Protein AF-A0A4R0GU39-F1 (afdb_monomer)

Radius of gyration: 26.06 Å; Cα contacts (8 Å, |Δi|>4): 279; chains: 1; bounding box: 38×84×74 Å

Secondary structure (DSSP, 8-state):
----------------------------PPPBPPEETTEEPPTTTEEEEEPPGGGT-TT-EEEEEESSTT-SSS-EEEEEE-SS--S-GGGBSS--BTTPPPPTTEEEEEEEETTEEEEEETTTTTTEEEEEETTT--EEEEEEESSPP---

Sequence (152 aa):
MTGRMMAVVAATVAIVVATGGCAREPSEPPVERWSRDGRQVDMNEIESYAGLAHCGWQSVRFLDLSWPPGSGTPGQRQYVRDPEGALDRPALQQSFEAEATLPPDAAATGYERDGMALWLADSDAERTAYLVDVASGKVESWPRADPPFGCD

Solvent-accessible surface area (backbone atoms only — not comparable to full-atom values): 9154 Å² total; per-residue (Å²): 143,83,89,84,82,88,85,89,80,89,79,90,76,83,81,78,79,77,79,80,65,78,75,73,70,85,67,78,62,71,73,47,74,36,24,41,87,90,36,79,58,56,65,67,27,36,34,32,34,52,37,52,68,94,78,63,24,60,78,26,36,42,33,42,33,15,41,62,81,83,56,52,62,70,58,78,44,35,28,33,43,45,88,82,61,75,66,76,62,89,33,36,70,47,72,58,33,84,76,38,81,80,59,93,66,46,40,78,72,51,38,35,41,98,61,31,34,39,28,40,25,82,94,44,54,92,32,37,39,34,42,31,34,70,89,76,68,50,25,29,34,19,14,21,37,60,69,65,88,78,90,132

Foldseek 3Di:
DDDDDDDDDDDDDDPPPPPPPPPPDPDFFDKFWKAFPPHTDDVLAKIKGFDDVVLVGRQKMWIWHAPPRPPSDDDIWIWMDDPPPSDDCVQFLDDKDQADDDDPQWDFPRMDGPQWTWIAHPVANVFWIWIARNVPRGIIITTIGVVDDDDD

Mean predicted aligned error: 10.26 Å

Structure (mmCIF, N/CA/C/O backbone):
data_AF-A0A4R0GU39-F1
#
_entry.id   AF-A0A4R0GU39-F1
#
loop_
_atom_site.group_PDB
_atom_site.id
_atom_site.type_symbol
_atom_site.label_atom_id
_atom_site.label_alt_id
_atom_site.label_comp_id
_atom_site.label_asym_id
_atom_site.label_entity_id
_atom_site.label_seq_id
_atom_site.pdbx_PDB_ins_code
_atom_site.Cartn_x
_atom_site.Cartn_y
_atom_site.Cartn_z
_atom_site.occupancy
_atom_site.B_iso_or_equiv
_atom_site.auth_seq_id
_atom_site.auth_comp_id
_atom_site.auth_asym_id
_atom_site.auth_atom_id
_atom_site.pdbx_PDB_model_num
ATOM 1 N N . MET A 1 1 ? 14.140 -70.099 -53.739 1.00 44.72 1 MET A N 1
ATOM 2 C CA . MET A 1 1 ? 15.347 -69.319 -53.399 1.00 44.72 1 MET A CA 1
ATOM 3 C C . MET A 1 1 ? 15.909 -68.735 -54.683 1.00 44.72 1 MET A C 1
ATOM 5 O O . MET A 1 1 ? 16.611 -69.442 -55.389 1.00 44.72 1 MET A O 1
ATOM 9 N N . THR A 1 2 ? 15.568 -67.486 -55.007 1.00 34.81 2 THR A N 1
ATOM 10 C CA . THR A 1 2 ? 16.206 -66.738 -56.104 1.00 34.81 2 THR A CA 1
ATOM 11 C C . THR A 1 2 ? 15.974 -65.251 -55.858 1.00 34.81 2 THR A C 1
ATOM 13 O O . THR A 1 2 ? 14.833 -64.802 -55.842 1.00 34.81 2 THR A O 1
ATOM 16 N N . GLY A 1 3 ? 17.045 -64.506 -55.588 1.00 41.19 3 GLY A N 1
ATOM 17 C CA . GLY A 1 3 ? 17.016 -63.047 -55.505 1.00 41.19 3 GLY A CA 1
ATOM 18 C C . GLY A 1 3 ? 17.338 -62.391 -56.848 1.00 41.19 3 GLY A C 1
ATOM 19 O O . GLY A 1 3 ? 17.788 -63.074 -57.767 1.00 41.19 3 GLY A O 1
ATOM 20 N N . ARG A 1 4 ? 17.137 -61.067 -56.923 1.00 47.91 4 ARG A N 1
ATOM 21 C CA . ARG A 1 4 ? 17.964 -60.058 -57.627 1.00 47.91 4 ARG A CA 1
ATOM 22 C C . ARG A 1 4 ? 17.381 -58.660 -57.355 1.00 47.91 4 ARG A C 1
ATOM 24 O O . ARG A 1 4 ? 16.189 -58.453 -57.507 1.00 47.91 4 ARG A O 1
ATOM 31 N N . MET A 1 5 ? 18.173 -57.808 -56.701 1.00 37.00 5 MET A N 1
ATOM 32 C CA . MET A 1 5 ? 18.869 -56.618 -57.243 1.00 37.00 5 MET A CA 1
ATOM 33 C C . MET A 1 5 ? 18.124 -55.286 -57.039 1.00 37.00 5 MET A C 1
ATOM 35 O O . MET A 1 5 ? 17.181 -54.970 -57.747 1.00 37.00 5 MET A O 1
ATOM 39 N N . MET A 1 6 ? 18.633 -54.535 -56.052 1.00 38.03 6 MET A N 1
ATOM 40 C CA . MET A 1 6 ? 19.039 -53.116 -56.087 1.00 38.03 6 MET A CA 1
ATOM 41 C C . MET A 1 6 ? 18.345 -52.162 -57.079 1.00 38.03 6 MET A C 1
ATOM 43 O O . MET A 1 6 ? 18.519 -52.313 -58.282 1.00 38.03 6 MET A O 1
ATOM 47 N N . ALA A 1 7 ? 17.805 -51.044 -56.575 1.00 36.03 7 ALA A N 1
ATOM 48 C CA . ALA A 1 7 ? 18.494 -49.744 -56.640 1.00 36.03 7 ALA A CA 1
ATOM 49 C C . ALA A 1 7 ? 17.754 -48.643 -55.852 1.00 36.03 7 ALA A C 1
ATOM 51 O O . ALA A 1 7 ? 16.532 -48.595 -55.774 1.00 36.03 7 ALA A O 1
ATOM 52 N N . VAL A 1 8 ? 18.575 -47.781 -55.261 1.00 43.47 8 VAL A N 1
ATOM 53 C CA . VAL A 1 8 ? 18.304 -46.596 -54.442 1.00 43.47 8 VAL A CA 1
ATOM 54 C C . VAL A 1 8 ? 17.557 -45.507 -55.222 1.00 43.47 8 VAL A C 1
ATOM 56 O O . VAL A 1 8 ? 17.977 -45.173 -56.325 1.00 43.47 8 VAL A O 1
ATOM 59 N N . VAL A 1 9 ? 16.574 -44.851 -54.594 1.00 37.66 9 VAL A N 1
ATOM 60 C CA . VAL A 1 9 ? 16.331 -43.409 -54.793 1.00 37.66 9 VAL A CA 1
ATOM 61 C C . VAL A 1 9 ? 16.087 -42.771 -53.428 1.00 37.66 9 VAL A C 1
ATOM 63 O O . VAL A 1 9 ? 15.087 -43.029 -52.764 1.00 37.66 9 VAL A O 1
ATOM 66 N N . ALA A 1 10 ? 17.051 -41.960 -53.007 1.00 45.75 10 ALA A N 1
ATOM 67 C CA . ALA A 1 10 ? 16.919 -41.029 -51.902 1.00 45.75 10 ALA A CA 1
ATOM 68 C C . ALA A 1 10 ? 16.117 -39.805 -52.365 1.00 45.75 10 ALA A C 1
ATOM 70 O O . ALA A 1 10 ? 16.412 -39.257 -53.424 1.00 45.75 10 ALA A O 1
ATOM 71 N N . ALA A 1 11 ? 15.160 -39.348 -51.559 1.00 39.78 11 ALA A N 1
ATOM 72 C CA . ALA A 1 11 ? 14.706 -37.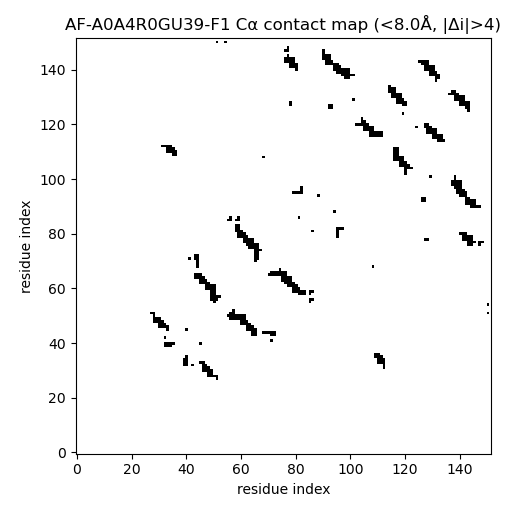959 -51.567 1.00 39.78 11 ALA A CA 1
ATOM 73 C C . ALA A 1 11 ? 14.004 -37.647 -50.241 1.00 39.78 11 ALA A C 1
ATOM 75 O O . ALA A 1 11 ? 12.802 -37.834 -50.069 1.00 39.78 11 ALA A O 1
ATOM 76 N N . THR A 1 12 ? 14.796 -37.191 -49.280 1.00 44.72 12 THR A N 1
ATOM 77 C CA . THR A 1 12 ? 14.345 -36.497 -48.080 1.00 44.72 12 THR A CA 1
ATOM 78 C C . THR A 1 12 ? 13.735 -35.160 -48.497 1.00 44.72 12 THR A C 1
ATOM 80 O O . THR A 1 12 ? 14.435 -34.317 -49.049 1.00 44.72 12 THR A O 1
ATOM 83 N N . VAL A 1 13 ? 12.462 -34.927 -48.186 1.00 45.22 13 VAL A N 1
ATOM 84 C CA . VAL A 1 13 ? 11.938 -33.569 -47.993 1.00 45.22 13 VAL A CA 1
ATOM 85 C C . VAL A 1 13 ? 11.167 -33.587 -46.683 1.00 45.22 13 VAL A C 1
ATOM 87 O O . VAL A 1 13 ? 10.007 -33.985 -46.615 1.00 45.22 13 VAL A O 1
ATOM 90 N N . ALA A 1 14 ? 11.864 -33.209 -45.615 1.00 45.59 14 ALA A N 1
ATOM 91 C CA . ALA A 1 14 ? 11.235 -32.861 -44.356 1.00 45.59 14 ALA A CA 1
ATOM 92 C C . ALA A 1 14 ? 10.476 -31.547 -44.573 1.00 45.59 14 ALA A C 1
ATOM 94 O O . ALA A 1 14 ? 11.083 -30.486 -44.707 1.00 45.59 14 ALA A O 1
ATOM 95 N N . ILE A 1 15 ? 9.148 -31.617 -44.641 1.00 52.66 15 ILE A N 1
ATOM 96 C CA . ILE A 1 15 ? 8.311 -30.421 -44.568 1.00 52.66 15 ILE A CA 1
ATOM 97 C C . ILE A 1 15 ? 8.268 -30.025 -43.094 1.00 52.66 15 ILE A C 1
ATOM 99 O O . ILE A 1 15 ? 7.487 -30.555 -42.306 1.00 52.66 15 ILE A O 1
ATOM 103 N N . VAL A 1 16 ? 9.163 -29.114 -42.714 1.00 52.66 16 VAL A N 1
ATOM 104 C CA . VAL A 1 16 ? 9.053 -28.363 -41.464 1.00 52.66 16 VAL A CA 1
ATOM 105 C C . VAL A 1 16 ? 7.855 -27.438 -41.632 1.00 52.66 16 VAL A C 1
ATOM 107 O O . VAL A 1 16 ? 7.940 -26.403 -42.292 1.00 52.66 16 VAL A O 1
ATOM 110 N N . VAL A 1 17 ? 6.711 -27.829 -41.074 1.00 55.03 17 VAL A N 1
ATOM 111 C CA . VAL A 1 17 ? 5.588 -26.909 -40.894 1.00 55.03 17 VAL A CA 1
ATOM 112 C C . VAL A 1 17 ? 6.010 -25.945 -39.793 1.00 55.03 17 VAL A C 1
ATOM 114 O O . VAL A 1 17 ? 5.894 -26.245 -38.608 1.00 55.03 17 VAL A O 1
ATOM 117 N N . ALA A 1 18 ? 6.565 -24.802 -40.191 1.00 56.31 18 ALA A N 1
ATOM 118 C CA . ALA A 1 18 ? 6.743 -23.675 -39.297 1.00 56.31 18 ALA A CA 1
ATOM 119 C C . ALA A 1 18 ? 5.344 -23.212 -38.879 1.00 56.31 18 ALA A C 1
ATOM 121 O O . ALA A 1 18 ? 4.641 -22.538 -39.633 1.00 56.31 18 ALA A O 1
ATOM 122 N N . THR A 1 19 ? 4.908 -23.614 -37.687 1.00 57.72 19 THR A N 1
ATOM 123 C CA . THR A 1 19 ? 3.781 -22.979 -37.014 1.00 57.72 19 THR A CA 1
ATOM 124 C C . THR A 1 19 ? 4.210 -21.554 -36.696 1.00 57.72 19 THR A C 1
ATOM 126 O O . THR A 1 19 ? 4.799 -21.290 -35.650 1.00 57.72 19 THR A O 1
ATOM 129 N N . GLY A 1 20 ? 3.957 -20.641 -37.631 1.00 52.44 20 GLY A N 1
ATOM 130 C CA . GLY A 1 20 ? 3.969 -19.207 -37.390 1.00 52.44 20 GLY A CA 1
ATOM 131 C C . GLY A 1 20 ? 2.828 -18.860 -36.444 1.00 52.44 20 GLY A C 1
ATOM 132 O O . GLY A 1 20 ? 1.811 -18.317 -36.859 1.00 52.44 20 GLY A O 1
ATOM 133 N N . GLY A 1 21 ? 2.966 -19.229 -35.172 1.00 48.56 21 GLY A N 1
ATOM 134 C CA . GLY A 1 21 ? 2.249 -18.548 -34.115 1.00 48.56 21 GLY A CA 1
ATOM 135 C C . GLY A 1 21 ? 2.877 -17.170 -34.023 1.00 48.56 21 GLY A C 1
ATOM 136 O O . GLY A 1 21 ? 4.046 -17.062 -33.660 1.00 48.56 21 GLY A O 1
ATOM 137 N N . CYS A 1 22 ? 2.138 -16.123 -34.383 1.00 59.12 22 CYS A N 1
ATOM 138 C CA . CYS A 1 22 ? 2.466 -14.794 -33.897 1.00 59.12 22 CYS A CA 1
ATOM 139 C C . CYS A 1 22 ? 2.532 -14.928 -32.375 1.00 59.12 22 CYS A C 1
ATOM 141 O O . CYS A 1 22 ? 1.497 -15.128 -31.734 1.00 59.12 22 CYS A O 1
ATOM 143 N N . ALA A 1 23 ? 3.735 -14.920 -31.802 1.00 57.06 23 ALA A N 1
ATOM 144 C CA . ALA A 1 23 ? 3.874 -14.710 -30.378 1.00 57.06 23 ALA A CA 1
ATOM 145 C C . ALA A 1 23 ? 3.197 -13.363 -30.130 1.00 57.06 23 ALA A C 1
ATOM 147 O O . ALA A 1 23 ? 3.669 -12.337 -30.616 1.00 57.06 23 ALA A O 1
ATOM 148 N N . ARG A 1 24 ? 2.019 -13.383 -29.496 1.00 56.62 24 ARG A N 1
ATOM 149 C CA . ARG A 1 24 ? 1.447 -12.165 -28.933 1.00 56.62 24 ARG A CA 1
ATOM 150 C C . ARG A 1 24 ? 2.557 -11.568 -28.079 1.00 56.62 24 ARG A C 1
ATOM 152 O O . ARG A 1 24 ? 3.125 -12.281 -27.251 1.00 56.62 24 ARG A O 1
ATOM 159 N N . GLU A 1 25 ? 2.881 -10.305 -28.332 1.00 57.53 25 GLU A N 1
ATOM 160 C CA . GLU A 1 25 ? 3.681 -9.502 -27.413 1.00 57.53 25 GLU A CA 1
ATOM 161 C C . GLU A 1 25 ? 3.142 -9.722 -25.992 1.00 57.53 25 GLU A C 1
ATOM 163 O O . GLU A 1 25 ? 1.933 -9.964 -25.852 1.00 57.53 25 GLU A O 1
ATOM 168 N N . PRO A 1 26 ? 3.990 -9.719 -24.946 1.00 55.78 26 PRO A N 1
ATOM 169 C CA . PRO A 1 26 ? 3.482 -9.848 -23.594 1.00 55.78 26 PRO A CA 1
ATOM 170 C C . PRO A 1 26 ? 2.475 -8.718 -23.397 1.00 55.78 26 PRO A C 1
ATOM 172 O O . PRO A 1 26 ? 2.843 -7.547 -23.415 1.00 55.78 26 PRO A O 1
ATOM 175 N N . SER A 1 27 ? 1.195 -9.075 -23.296 1.00 62.66 27 SER A N 1
ATOM 176 C CA . SER A 1 27 ? 0.150 -8.133 -22.929 1.00 62.66 27 SER A CA 1
ATOM 177 C C . SER A 1 27 ? 0.576 -7.483 -21.623 1.00 62.66 27 SER A C 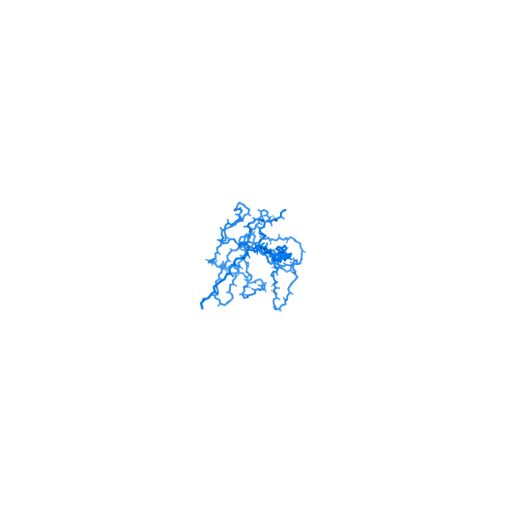1
ATOM 179 O O . SER A 1 27 ? 1.049 -8.201 -20.735 1.00 62.66 27 SER A O 1
ATOM 181 N N . GLU A 1 28 ? 0.409 -6.166 -21.509 1.00 65.75 28 GLU A N 1
ATOM 182 C CA . GLU A 1 28 ? 0.556 -5.469 -20.233 1.00 65.75 28 GLU A CA 1
ATOM 183 C C . GLU A 1 28 ? -0.130 -6.293 -19.131 1.00 65.75 28 GLU A C 1
ATOM 185 O O . GLU A 1 28 ? -1.210 -6.859 -19.368 1.00 65.75 28 GLU A O 1
ATOM 190 N N . PRO A 1 29 ? 0.518 -6.467 -17.967 1.00 66.94 29 PRO A N 1
ATOM 191 C CA . PRO A 1 29 ? -0.066 -7.250 -16.898 1.00 66.94 29 PRO A CA 1
ATOM 192 C C . PRO A 1 29 ? -1.439 -6.666 -16.551 1.00 66.94 29 PRO A C 1
ATOM 194 O O . PRO A 1 29 ? -1.598 -5.445 -16.520 1.00 66.94 29 PRO A O 1
ATOM 197 N N . PRO A 1 30 ? -2.451 -7.515 -16.313 1.00 79.50 30 PRO A N 1
ATOM 198 C CA . PRO A 1 30 ? -3.785 -7.022 -16.030 1.00 79.50 30 PRO A CA 1
ATOM 199 C C . PRO A 1 30 ? -3.760 -6.167 -14.763 1.00 79.50 30 PRO A C 1
ATOM 201 O O . PRO A 1 30 ? -3.209 -6.574 -13.737 1.00 79.50 30 PRO A O 1
ATOM 204 N N . VAL A 1 31 ? -4.405 -5.007 -14.843 1.00 84.75 31 VAL A N 1
ATOM 205 C CA . VAL A 1 31 ? -4.722 -4.184 -13.678 1.00 84.75 31 VAL A CA 1
ATOM 206 C C . VAL A 1 31 ? -5.626 -4.965 -12.729 1.00 84.75 31 VAL A C 1
ATOM 208 O O . VAL A 1 31 ? -6.594 -5.622 -13.136 1.00 84.75 31 VAL A O 1
ATOM 211 N N . GLU A 1 32 ? -5.300 -4.913 -11.450 1.00 91.19 32 GLU A N 1
ATOM 212 C CA . GLU A 1 32 ? -6.057 -5.558 -10.396 1.00 91.19 32 GLU A CA 1
ATOM 213 C C . GLU A 1 32 ? -7.051 -4.554 -9.819 1.00 91.19 32 GLU A C 1
ATOM 215 O O . GLU A 1 32 ? -6.700 -3.434 -9.442 1.00 91.19 32 GLU A O 1
ATOM 220 N N . ARG A 1 33 ? -8.322 -4.954 -9.783 1.00 90.00 33 ARG A N 1
ATOM 221 C CA . ARG A 1 33 ? -9.412 -4.053 -9.420 1.00 90.00 33 ARG A CA 1
ATOM 222 C C . ARG A 1 33 ? -9.712 -4.126 -7.938 1.00 90.00 33 ARG A C 1
ATOM 224 O O . ARG A 1 33 ? -9.837 -5.208 -7.371 1.00 90.00 33 ARG A O 1
ATOM 231 N N . TRP A 1 34 ? -9.904 -2.953 -7.361 1.00 96.75 34 TRP A N 1
ATOM 232 C CA . TRP A 1 34 ? -10.264 -2.782 -5.969 1.00 96.75 34 TRP A CA 1
ATOM 233 C C . TRP A 1 34 ? -11.760 -2.535 -5.825 1.00 96.75 34 TRP A C 1
ATOM 235 O O . TRP A 1 34 ? -12.448 -2.062 -6.739 1.00 96.75 34 TRP A O 1
ATOM 245 N N . SER A 1 35 ? -12.264 -2.855 -4.646 1.00 96.81 35 SER A N 1
ATOM 246 C CA . SER A 1 35 ? -13.589 -2.462 -4.199 1.00 96.81 35 SER A CA 1
ATOM 247 C C . SER A 1 35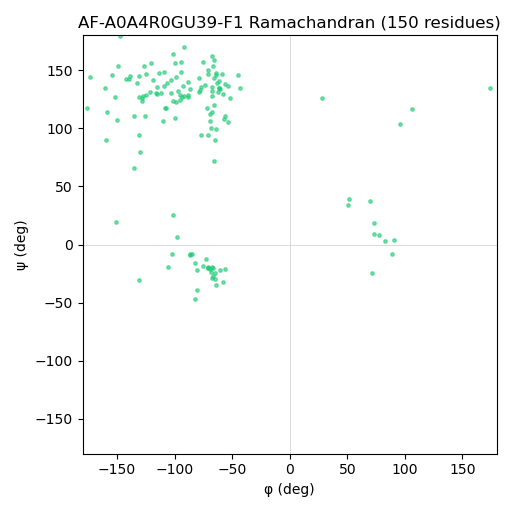 ? -13.483 -1.643 -2.927 1.00 96.81 35 SER A C 1
ATOM 249 O O . SER A 1 35 ? -12.507 -1.767 -2.197 1.00 96.81 35 SER A O 1
ATOM 251 N N . ARG A 1 36 ? -14.485 -0.814 -2.664 1.00 95.69 36 ARG A N 1
ATOM 252 C CA . ARG A 1 36 ? -14.668 -0.111 -1.404 1.00 95.69 36 ARG A CA 1
ATOM 253 C C . ARG A 1 36 ? -16.099 -0.302 -0.946 1.00 95.69 36 ARG A C 1
ATOM 255 O O . ARG A 1 36 ? -17.028 -0.090 -1.729 1.00 95.69 36 ARG A O 1
ATOM 262 N N . ASP A 1 37 ? -16.277 -0.769 0.283 1.00 89.69 37 ASP A N 1
ATOM 263 C CA . ASP A 1 37 ? -17.599 -1.048 0.861 1.00 89.69 37 ASP A CA 1
ATOM 264 C C . ASP A 1 37 ? -18.474 -1.938 -0.053 1.00 89.69 37 ASP A C 1
ATOM 266 O O . ASP A 1 37 ? -19.674 -1.712 -0.241 1.00 89.69 37 ASP A O 1
ATOM 270 N N . GLY A 1 38 ? -17.845 -2.935 -0.690 1.00 90.69 38 GLY A N 1
ATOM 271 C CA . GLY A 1 38 ? -18.495 -3.888 -1.595 1.00 90.69 38 GLY A CA 1
ATOM 272 C C . GLY A 1 38 ? -18.816 -3.362 -3.000 1.00 90.69 38 GLY A C 1
ATOM 273 O O . GLY A 1 38 ? -19.493 -4.054 -3.765 1.00 90.69 38 GLY A O 1
ATOM 274 N N . ARG A 1 39 ? -18.354 -2.163 -3.376 1.00 94.56 39 ARG A N 1
ATOM 275 C CA . ARG A 1 39 ? -18.516 -1.601 -4.729 1.00 94.56 39 ARG A CA 1
ATOM 276 C C . ARG A 1 39 ? -17.172 -1.432 -5.414 1.00 94.56 39 ARG A C 1
ATOM 278 O O . ARG A 1 39 ? -16.240 -0.929 -4.806 1.00 94.56 39 ARG A O 1
ATOM 285 N N . GLN A 1 40 ? -17.075 -1.816 -6.684 1.00 94.94 40 GLN A N 1
ATOM 286 C CA . GLN A 1 40 ? -15.867 -1.559 -7.468 1.00 94.94 40 GLN A CA 1
ATOM 287 C C . GLN A 1 40 ? -15.627 -0.046 -7.582 1.00 94.94 40 GLN A C 1
ATOM 289 O O . GLN A 1 40 ? -16.571 0.700 -7.855 1.00 94.94 40 GLN A O 1
ATOM 294 N N . VAL A 1 41 ? -14.384 0.380 -7.376 1.00 94.00 41 VAL A N 1
ATOM 295 C CA . VAL A 1 41 ? -13.960 1.787 -7.469 1.00 94.00 41 VAL A CA 1
ATOM 296 C C . VAL A 1 41 ? -13.259 2.074 -8.797 1.00 94.00 41 VAL A C 1
ATOM 298 O O . VAL A 1 41 ? -12.908 1.149 -9.536 1.00 94.00 41 VAL A O 1
ATOM 301 N N . ASP A 1 42 ? -13.130 3.357 -9.135 1.00 92.25 42 ASP A N 1
ATOM 302 C CA . ASP A 1 42 ? -12.475 3.803 -10.367 1.00 92.25 42 ASP A CA 1
ATOM 303 C C . ASP A 1 42 ? -10.956 3.581 -10.299 1.00 92.25 42 ASP A C 1
ATOM 305 O O . ASP A 1 42 ? -10.351 3.701 -9.235 1.00 92.25 42 ASP A O 1
ATOM 309 N N . MET A 1 43 ? -10.325 3.285 -11.437 1.00 90.12 43 MET A N 1
ATOM 310 C CA . MET A 1 43 ? -8.877 3.042 -11.488 1.00 90.12 43 MET A CA 1
ATOM 311 C C . MET A 1 43 ? -8.054 4.299 -11.179 1.00 90.12 43 MET A C 1
ATOM 313 O O . MET A 1 43 ? -6.959 4.188 -10.641 1.00 90.12 43 MET A O 1
ATOM 317 N N . ASN A 1 44 ? -8.591 5.497 -11.436 1.00 89.88 44 ASN A N 1
ATOM 318 C CA . ASN A 1 44 ? -7.934 6.748 -11.041 1.00 89.88 44 ASN A CA 1
ATOM 319 C C . ASN A 1 44 ? -7.962 6.968 -9.519 1.00 89.88 44 ASN A C 1
ATOM 321 O O . ASN A 1 44 ? -7.203 7.782 -8.993 1.00 89.88 44 ASN A O 1
ATOM 325 N N . GLU A 1 45 ? -8.857 6.280 -8.806 1.00 93.69 45 GLU A N 1
ATOM 326 C CA . GLU A 1 45 ? -8.929 6.338 -7.350 1.00 93.69 45 GLU A CA 1
ATOM 327 C C . GLU A 1 45 ? -7.908 5.394 -6.713 1.00 93.69 45 GLU A C 1
ATOM 329 O O . GLU A 1 45 ? -7.204 5.804 -5.786 1.00 93.69 45 GLU A O 1
ATOM 334 N N . ILE A 1 46 ? -7.843 4.153 -7.200 1.00 95.31 46 ILE A N 1
ATOM 335 C CA . ILE A 1 46 ? -6.906 3.127 -6.744 1.00 95.31 46 ILE A CA 1
ATOM 336 C C . ILE A 1 46 ? -6.760 2.019 -7.796 1.00 95.31 46 ILE A C 1
ATOM 338 O O . ILE A 1 46 ? -7.747 1.484 -8.312 1.00 95.31 46 ILE A O 1
ATOM 342 N N . GLU A 1 47 ? -5.527 1.609 -8.060 1.00 93.44 47 GLU A N 1
ATOM 343 C CA . GLU A 1 47 ? -5.229 0.447 -8.892 1.00 93.44 47 GLU A CA 1
ATOM 344 C C . GLU A 1 47 ? -3.934 -0.232 -8.461 1.00 93.44 47 GLU A C 1
ATOM 346 O O . GLU A 1 47 ? -3.040 0.399 -7.902 1.00 93.44 47 GLU A O 1
ATOM 351 N N . SER A 1 48 ? -3.810 -1.530 -8.734 1.00 95.38 48 SER A N 1
ATOM 352 C CA . SER A 1 48 ? -2.530 -2.223 -8.593 1.00 95.38 48 SER A CA 1
ATOM 353 C C . SER A 1 48 ? -2.187 -3.048 -9.823 1.00 95.38 48 SER A C 1
ATOM 355 O O . SER A 1 48 ? -3.061 -3.606 -10.481 1.00 95.38 48 SER A O 1
ATOM 357 N N . TYR A 1 49 ? -0.903 -3.132 -10.161 1.00 93.38 49 TYR A N 1
ATOM 358 C CA . TYR A 1 49 ? -0.428 -3.784 -11.386 1.00 93.38 49 TYR A CA 1
ATOM 359 C C . TYR A 1 49 ? 1.004 -4.288 -11.227 1.00 93.38 49 TYR A C 1
ATOM 361 O O . TYR A 1 49 ? 1.811 -3.724 -10.486 1.00 93.38 49 TYR A O 1
ATOM 369 N N . ALA A 1 50 ? 1.304 -5.413 -11.877 1.00 93.62 50 ALA A N 1
ATOM 370 C CA . ALA A 1 50 ? 2.644 -5.987 -11.839 1.00 93.62 50 ALA A CA 1
ATOM 371 C C . ALA A 1 50 ? 3.615 -5.125 -12.654 1.00 93.62 50 ALA A C 1
ATOM 373 O O . ALA A 1 50 ? 3.222 -4.514 -13.648 1.00 93.62 50 ALA A O 1
ATOM 374 N N . GLY A 1 51 ? 4.886 -5.111 -12.261 1.00 91.50 51 GLY A N 1
ATOM 375 C CA . GLY A 1 51 ? 5.925 -4.447 -13.035 1.00 91.50 51 GLY A CA 1
ATOM 376 C C . GLY A 1 51 ? 6.179 -5.116 -14.388 1.00 91.50 51 GLY A C 1
ATOM 377 O O . GLY A 1 51 ? 5.945 -6.313 -14.588 1.00 91.50 51 GLY A O 1
ATOM 378 N N . LEU A 1 52 ? 6.660 -4.319 -15.344 1.00 89.44 52 LEU A N 1
ATOM 379 C CA . LEU A 1 52 ? 6.854 -4.759 -16.722 1.00 89.44 52 LEU A CA 1
ATOM 380 C C . LEU A 1 52 ? 8.134 -5.586 -16.884 1.00 89.44 52 LEU A C 1
ATOM 382 O O . LEU A 1 52 ? 9.179 -5.309 -16.293 1.00 89.44 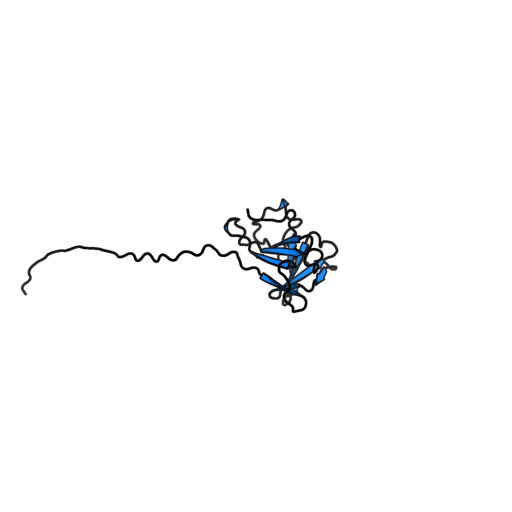52 LEU A O 1
ATOM 386 N N . ALA A 1 53 ? 8.059 -6.601 -17.749 1.00 88.38 53 ALA A N 1
ATOM 387 C CA . ALA A 1 53 ? 9.158 -7.536 -17.975 1.00 88.38 53 ALA A CA 1
ATOM 388 C C . ALA A 1 53 ? 10.408 -6.883 -18.578 1.00 88.38 53 ALA A C 1
ATOM 390 O O . ALA A 1 53 ? 11.520 -7.258 -18.222 1.00 88.38 53 ALA A O 1
ATOM 391 N N . HIS A 1 54 ? 10.246 -5.885 -19.450 1.00 88.12 54 HIS A N 1
ATOM 392 C CA . HIS A 1 54 ? 11.385 -5.197 -20.065 1.00 88.12 54 HIS A CA 1
ATOM 393 C C . HIS A 1 54 ? 12.182 -4.340 -19.064 1.00 88.12 54 HIS A C 1
ATOM 395 O O . HIS A 1 54 ? 13.359 -4.091 -19.300 1.00 88.12 54 HIS A O 1
ATOM 401 N N . CYS A 1 55 ? 11.572 -3.957 -17.935 1.00 89.56 55 CYS A N 1
ATOM 402 C CA . CYS A 1 55 ? 12.236 -3.290 -16.812 1.00 89.56 55 CYS A CA 1
ATOM 403 C C . CYS A 1 55 ? 12.857 -4.292 -15.816 1.00 89.56 55 CYS A C 1
ATOM 405 O O . CYS A 1 55 ? 13.570 -3.897 -14.900 1.00 89.56 55 CYS A O 1
ATOM 407 N N . GLY A 1 56 ? 12.596 -5.597 -15.974 1.00 90.56 56 GLY A N 1
ATOM 408 C CA . GLY A 1 56 ? 13.010 -6.622 -15.013 1.00 90.56 56 GLY A CA 1
ATOM 409 C C . GLY A 1 56 ? 12.195 -6.623 -13.713 1.00 90.56 56 GLY A C 1
ATOM 410 O O . GLY A 1 56 ? 12.637 -7.194 -12.724 1.00 90.56 56 GLY A O 1
ATOM 411 N N . TRP A 1 57 ? 11.006 -6.010 -13.695 1.00 93.38 57 TRP A N 1
ATOM 412 C CA . TRP A 1 57 ? 10.213 -5.774 -12.475 1.00 93.38 57 TRP A CA 1
ATOM 413 C C . TRP A 1 57 ? 9.054 -6.759 -12.288 1.00 93.38 57 TRP A C 1
ATOM 415 O O . TRP A 1 57 ? 8.057 -6.452 -11.645 1.00 93.38 57 TRP A O 1
ATOM 425 N N . GLN A 1 58 ? 9.149 -7.958 -12.858 1.00 92.25 58 GLN A N 1
ATOM 426 C CA . GLN A 1 58 ? 8.029 -8.911 -12.882 1.00 92.25 58 GLN A CA 1
ATOM 427 C C . GLN A 1 58 ? 7.615 -9.409 -11.489 1.00 92.25 58 GLN A C 1
ATOM 429 O O . GLN A 1 58 ? 6.475 -9.835 -11.310 1.00 92.25 58 GLN A O 1
ATOM 434 N N . SER A 1 59 ? 8.529 -9.378 -10.516 1.00 94.12 59 SER A N 1
ATOM 435 C CA . SER A 1 59 ? 8.257 -9.708 -9.113 1.00 94.12 59 SER A CA 1
ATOM 436 C C . SER A 1 59 ? 7.707 -8.527 -8.304 1.00 94.12 59 SER A C 1
ATOM 438 O O . SER A 1 59 ? 7.245 -8.723 -7.177 1.00 94.12 59 SER A O 1
ATOM 440 N N . VAL A 1 60 ? 7.694 -7.323 -8.883 1.00 95.94 60 VAL A N 1
ATOM 441 C CA . VAL A 1 60 ? 7.225 -6.091 -8.246 1.00 95.94 60 VAL A CA 1
ATOM 442 C C . VAL A 1 60 ? 5.730 -5.910 -8.479 1.00 95.94 60 VAL A C 1
ATOM 444 O O . VAL A 1 60 ? 5.217 -6.135 -9.579 1.00 95.94 60 VAL A O 1
ATOM 447 N N . ARG A 1 61 ? 5.022 -5.455 -7.446 1.00 96.38 61 ARG A N 1
ATOM 448 C CA . ARG A 1 61 ? 3.651 -4.950 -7.556 1.00 96.38 61 ARG A CA 1
ATOM 449 C C . ARG A 1 61 ? 3.630 -3.475 -7.186 1.00 96.38 61 ARG A C 1
ATOM 451 O O . ARG A 1 61 ? 4.118 -3.110 -6.119 1.00 96.38 61 ARG A O 1
ATOM 458 N N . PHE A 1 62 ? 3.020 -2.664 -8.034 1.00 95.88 62 PHE A N 1
ATOM 459 C CA . PHE A 1 62 ? 2.734 -1.266 -7.750 1.00 95.88 62 PHE A CA 1
ATOM 460 C C . PHE A 1 62 ? 1.281 -1.124 -7.303 1.00 95.88 62 PHE A C 1
ATOM 462 O O . PHE A 1 62 ? 0.413 -1.863 -7.774 1.00 95.88 62 PHE A O 1
ATOM 469 N N . LEU A 1 63 ? 1.040 -0.207 -6.374 1.00 96.56 63 LEU A N 1
ATOM 470 C CA . LEU A 1 63 ? -0.272 0.248 -5.936 1.00 96.56 63 LEU A CA 1
ATOM 471 C C . LEU A 1 63 ? -0.301 1.763 -6.073 1.00 96.56 63 LEU A C 1
ATOM 473 O O . LEU A 1 63 ? 0.348 2.462 -5.295 1.00 96.56 63 LEU A O 1
ATOM 477 N N . ASP A 1 64 ? -1.078 2.251 -7.022 1.00 94.69 64 ASP A N 1
ATOM 478 C CA . ASP A 1 64 ? -1.316 3.668 -7.195 1.00 94.69 64 ASP A CA 1
ATOM 479 C C . ASP A 1 64 ? -2.606 4.054 -6.475 1.00 94.69 64 ASP A C 1
ATOM 481 O O . ASP A 1 64 ? -3.661 3.463 -6.695 1.00 94.69 64 ASP A O 1
ATOM 485 N N . LEU A 1 65 ? -2.512 5.034 -5.579 1.00 95.06 65 LEU A N 1
ATOM 486 C CA . LEU A 1 65 ? -3.607 5.487 -4.728 1.00 95.06 65 LEU A CA 1
ATOM 487 C C . LEU A 1 65 ? -3.767 7.002 -4.835 1.00 95.06 65 LEU A C 1
ATOM 489 O O . LEU A 1 65 ? -2.825 7.764 -4.592 1.00 95.06 65 LEU A O 1
ATOM 493 N N . SER A 1 66 ? -4.981 7.444 -5.156 1.00 94.38 66 SER A N 1
ATOM 494 C CA . SER A 1 66 ? -5.361 8.854 -5.079 1.00 94.38 66 SER A CA 1
ATOM 495 C C . SER A 1 66 ? -5.256 9.373 -3.646 1.00 94.38 66 SER A C 1
ATOM 497 O O . SER A 1 66 ? -5.612 8.687 -2.683 1.00 94.38 66 SER A O 1
ATOM 499 N N . TRP A 1 67 ? -4.778 10.607 -3.498 1.00 92.00 67 TRP A N 1
ATOM 500 C CA . TRP A 1 67 ? -4.604 11.232 -2.199 1.00 92.00 67 TRP A CA 1
ATOM 501 C C . TRP A 1 67 ? -5.394 12.541 -2.062 1.00 92.00 67 TRP A C 1
ATOM 503 O O . TRP A 1 67 ? -5.261 13.422 -2.908 1.00 92.00 67 TRP A O 1
ATOM 513 N N . PRO A 1 68 ? -6.163 12.723 -0.971 1.00 90.81 68 PRO A N 1
ATOM 514 C CA . PRO A 1 68 ? -6.462 11.734 0.072 1.00 90.81 68 PRO A CA 1
ATOM 515 C C . PRO A 1 68 ? -7.300 10.549 -0.461 1.00 90.81 68 PRO A C 1
ATOM 517 O O . PRO A 1 68 ? -7.969 10.707 -1.488 1.00 90.81 68 PRO A O 1
ATOM 520 N N . PRO A 1 69 ? -7.303 9.382 0.214 1.00 91.38 69 PRO A N 1
ATOM 521 C CA . PRO A 1 69 ? -8.027 8.202 -0.262 1.00 91.38 69 PRO A CA 1
ATOM 522 C C . PRO A 1 69 ? -9.529 8.475 -0.452 1.00 91.38 69 PRO A C 1
ATOM 524 O O . PRO A 1 69 ? -10.200 8.986 0.447 1.00 91.38 69 PRO A O 1
ATOM 527 N N . GLY A 1 70 ? -10.077 8.123 -1.616 1.00 87.69 70 GLY A N 1
ATOM 528 C CA . GLY A 1 70 ? -11.483 8.355 -1.977 1.00 87.69 70 GLY A CA 1
ATOM 529 C C . GLY A 1 70 ? -11.769 9.676 -2.677 1.00 87.69 70 GLY A C 1
ATOM 530 O O . GLY A 1 70 ? -12.929 9.997 -2.918 1.00 87.69 70 GLY A O 1
ATOM 531 N N . SER A 1 71 ? -10.734 10.463 -2.971 1.00 82.31 71 SER A N 1
ATOM 532 C CA . SER A 1 71 ? -10.879 11.758 -3.643 1.00 82.31 71 SER A CA 1
ATOM 533 C C . SER A 1 71 ? -11.047 11.649 -5.161 1.00 82.31 71 SER A C 1
ATOM 535 O O . SER A 1 71 ? -11.550 12.587 -5.774 1.00 82.31 71 SER A O 1
ATOM 537 N N . GLY A 1 72 ? -10.623 10.543 -5.781 1.00 72.19 72 GLY A N 1
ATOM 538 C CA . GLY A 1 72 ? -10.714 10.310 -7.228 1.00 72.19 72 GLY A CA 1
ATOM 539 C C . GLY A 1 72 ? -9.751 11.145 -8.090 1.00 72.19 72 GLY A C 1
ATOM 540 O O . GLY A 1 72 ? -9.451 10.723 -9.201 1.00 72.19 72 GLY A O 1
ATOM 541 N N . THR A 1 73 ? -9.277 12.312 -7.615 1.00 60.00 73 THR A N 1
ATOM 542 C CA . THR A 1 73 ? -8.062 13.086 -8.016 1.00 60.00 73 THR A CA 1
ATOM 543 C C . THR A 1 73 ? -8.058 14.441 -7.266 1.00 60.00 73 THR A C 1
ATOM 545 O O . THR A 1 73 ? -9.119 15.068 -7.241 1.00 60.00 73 THR A O 1
ATOM 548 N N . PRO A 1 74 ? -6.947 14.958 -6.660 1.00 55.53 74 PRO A N 1
ATOM 549 C CA . PRO A 1 74 ? -5.605 15.085 -7.263 1.00 55.53 74 PRO A CA 1
ATOM 550 C C . PRO A 1 74 ? -4.376 14.812 -6.345 1.00 55.53 74 PRO A C 1
ATOM 552 O O . PRO A 1 74 ? -4.282 15.290 -5.218 1.00 55.53 74 PRO A O 1
ATOM 555 N N . GLY A 1 75 ? -3.351 14.174 -6.921 1.00 70.44 75 GLY A N 1
ATOM 556 C CA . GLY A 1 75 ? -2.115 13.736 -6.257 1.00 70.44 75 GLY A CA 1
ATOM 557 C C . GLY A 1 75 ? -2.126 12.218 -6.072 1.00 70.44 75 GLY A C 1
ATOM 558 O O . GLY A 1 75 ? -3.004 11.697 -5.393 1.00 70.44 75 GLY A O 1
ATOM 559 N N . GLN A 1 76 ? -1.191 11.511 -6.711 1.00 89.00 76 GLN A N 1
ATOM 560 C CA . GLN A 1 76 ? -1.104 10.045 -6.708 1.00 89.00 76 GLN A CA 1
ATOM 561 C C . GLN A 1 76 ? 0.099 9.607 -5.872 1.00 89.00 76 GLN A C 1
ATOM 563 O O . GLN A 1 76 ? 1.177 10.200 -5.962 1.00 89.00 76 GLN A O 1
ATOM 568 N N . ARG A 1 77 ? -0.086 8.581 -5.042 1.00 94.44 77 ARG A N 1
ATOM 569 C CA . ARG A 1 77 ? 0.998 7.912 -4.319 1.00 94.44 77 ARG A CA 1
ATOM 570 C C . ARG A 1 77 ? 1.159 6.510 -4.863 1.00 94.44 77 ARG A C 1
ATOM 572 O O . ARG A 1 77 ? 0.177 5.780 -4.917 1.00 94.44 77 ARG A O 1
ATOM 579 N N . GLN A 1 78 ? 2.393 6.153 -5.189 1.00 95.69 78 GLN A N 1
ATOM 580 C CA . GLN A 1 78 ? 2.752 4.797 -5.564 1.00 95.69 78 GLN A CA 1
ATOM 581 C C . GLN A 1 78 ? 3.355 4.086 -4.352 1.00 95.69 78 GLN A C 1
ATOM 583 O O . GLN A 1 78 ? 4.344 4.551 -3.780 1.00 95.69 78 GLN A O 1
ATOM 588 N N . TYR A 1 79 ? 2.761 2.967 -3.957 1.00 97.56 79 TYR A N 1
ATOM 589 C CA . TYR A 1 79 ? 3.287 2.050 -2.951 1.00 97.56 79 TYR A CA 1
ATOM 590 C C . TYR A 1 79 ? 3.742 0.760 -3.621 1.00 97.56 79 TYR A C 1
ATOM 592 O O . TYR A 1 79 ? 3.192 0.343 -4.640 1.00 97.56 79 TYR A O 1
ATOM 600 N N . VAL A 1 80 ? 4.763 0.130 -3.055 1.00 97.62 80 VAL A N 1
ATOM 601 C CA . VAL A 1 80 ? 5.525 -0.902 -3.750 1.00 97.62 80 VAL A CA 1
ATOM 602 C C . VAL A 1 80 ? 5.614 -2.167 -2.912 1.00 97.62 80 VAL A C 1
ATOM 604 O O . VAL A 1 80 ? 6.075 -2.143 -1.773 1.00 97.62 80 VAL A O 1
ATOM 607 N N . ARG A 1 81 ? 5.255 -3.298 -3.515 1.00 97.75 81 ARG A N 1
ATOM 608 C C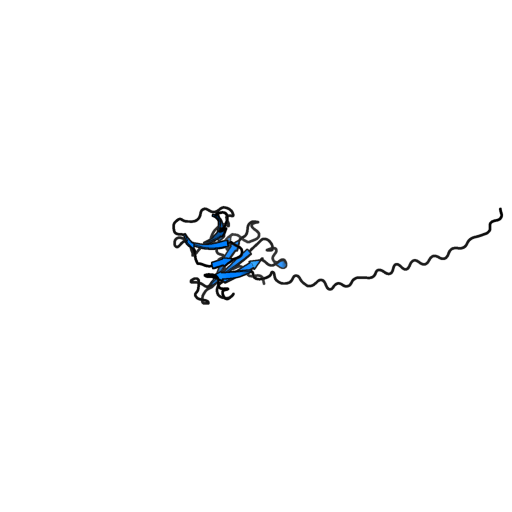A . ARG A 1 81 ? 5.620 -4.630 -3.034 1.00 97.75 81 ARG A CA 1
ATOM 609 C C . ARG A 1 81 ? 6.809 -5.128 -3.841 1.00 97.75 81 ARG A C 1
ATOM 611 O O . ARG A 1 81 ? 6.647 -5.476 -5.009 1.00 97.75 81 ARG A O 1
ATOM 618 N N . ASP A 1 82 ? 7.977 -5.197 -3.221 1.00 96.62 82 ASP A N 1
ATOM 619 C CA . ASP A 1 82 ? 9.198 -5.681 -3.870 1.00 96.62 82 ASP A CA 1
ATOM 620 C C . ASP A 1 82 ? 9.891 -6.740 -2.995 1.00 96.62 82 ASP A C 1
ATOM 622 O O . ASP A 1 82 ? 10.830 -6.436 -2.256 1.00 96.62 82 ASP A O 1
ATOM 626 N N . PRO A 1 83 ? 9.407 -7.995 -3.019 1.00 96.00 83 PRO A N 1
ATOM 627 C CA . PRO A 1 83 ? 9.929 -9.058 -2.162 1.00 96.00 83 PRO A CA 1
ATOM 628 C C . PRO A 1 83 ? 11.335 -9.524 -2.561 1.00 96.00 83 PRO A C 1
ATOM 630 O O . PRO A 1 83 ? 12.023 -10.142 -1.751 1.00 96.00 83 PRO A O 1
ATOM 633 N N . GLU A 1 84 ? 11.755 -9.263 -3.800 1.00 94.81 84 GLU A N 1
ATOM 634 C CA . GLU A 1 84 ? 13.048 -9.699 -4.336 1.00 94.81 84 GLU A CA 1
ATOM 635 C C . GLU A 1 84 ? 14.084 -8.567 -4.375 1.00 94.81 84 GLU A C 1
ATOM 637 O O . GLU A 1 84 ? 15.264 -8.828 -4.609 1.00 94.81 84 GLU A O 1
ATOM 642 N N . GLY A 1 85 ? 13.677 -7.325 -4.096 1.00 92.81 85 GLY A N 1
ATOM 643 C CA . GLY A 1 85 ? 14.561 -6.164 -4.150 1.00 92.81 85 GLY A CA 1
ATOM 644 C C . GLY A 1 85 ? 14.972 -5.811 -5.579 1.00 92.81 85 GLY A C 1
ATOM 645 O O . GLY A 1 85 ? 16.134 -5.472 -5.803 1.00 92.81 85 GLY A O 1
ATOM 646 N N . ALA A 1 86 ? 14.058 -5.957 -6.539 1.00 92.50 86 ALA A N 1
ATOM 647 C CA . ALA A 1 86 ? 14.282 -5.660 -7.950 1.00 92.50 86 ALA A CA 1
ATOM 648 C C . ALA A 1 86 ? 14.391 -4.152 -8.243 1.00 92.50 86 ALA A C 1
ATOM 650 O O . ALA A 1 86 ? 14.929 -3.773 -9.286 1.00 92.50 86 ALA A O 1
ATOM 651 N N . LEU A 1 87 ? 13.890 -3.294 -7.349 1.00 89.88 87 LEU A N 1
ATOM 652 C CA . LEU A 1 87 ? 13.930 -1.841 -7.501 1.00 89.88 87 LEU A CA 1
ATOM 653 C C . LEU A 1 87 ? 15.129 -1.194 -6.806 1.00 89.88 87 LEU A C 1
ATOM 655 O O . LEU A 1 87 ? 15.687 -1.701 -5.830 1.00 89.88 87 LEU A O 1
ATOM 659 N N . ASP A 1 88 ? 15.487 -0.005 -7.293 1.00 76.94 88 ASP A N 1
ATOM 660 C CA . ASP A 1 88 ? 16.506 0.825 -6.663 1.00 76.94 88 ASP A CA 1
ATOM 661 C C . ASP A 1 88 ? 15.984 1.429 -5.347 1.00 76.94 88 ASP A C 1
ATOM 663 O O . ASP A 1 88 ? 15.030 2.207 -5.313 1.00 76.94 88 ASP A O 1
ATOM 667 N N . ARG A 1 89 ? 16.621 1.072 -4.229 1.00 74.06 89 ARG A N 1
ATOM 668 C CA . ARG A 1 89 ? 16.149 1.413 -2.875 1.00 74.06 89 ARG A CA 1
ATOM 669 C C . ARG A 1 89 ? 16.127 2.906 -2.508 1.00 74.06 89 ARG A C 1
ATOM 671 O O . ARG A 1 89 ? 15.290 3.247 -1.679 1.00 74.06 89 ARG A O 1
ATOM 678 N N . PRO A 1 90 ? 16.983 3.807 -3.034 1.00 79.62 90 PRO A N 1
ATOM 679 C CA . PRO A 1 90 ? 16.987 5.220 -2.647 1.00 79.62 90 PRO A CA 1
ATOM 680 C C . PRO A 1 90 ? 15.676 5.966 -2.919 1.00 79.62 90 PRO A C 1
ATOM 682 O O . PRO A 1 90 ? 15.442 6.989 -2.285 1.00 79.62 90 PRO A O 1
ATOM 685 N N . ALA A 1 91 ? 14.837 5.476 -3.837 1.00 84.06 91 ALA A N 1
ATOM 686 C CA . ALA A 1 91 ? 13.528 6.064 -4.120 1.00 84.06 91 ALA A CA 1
ATOM 687 C C . ALA A 1 91 ? 12.410 5.529 -3.204 1.00 84.06 91 ALA A C 1
ATOM 689 O O . ALA A 1 91 ? 11.304 6.065 -3.214 1.00 84.06 91 ALA A O 1
ATOM 690 N N . LEU A 1 92 ? 12.668 4.487 -2.404 1.00 92.44 92 LEU A N 1
ATOM 691 C CA . LEU A 1 92 ? 11.701 3.953 -1.447 1.00 92.44 92 LEU A CA 1
ATOM 692 C C . LEU A 1 92 ? 11.879 4.621 -0.084 1.00 92.44 92 LEU A C 1
ATOM 694 O O . LEU A 1 92 ? 12.964 4.624 0.496 1.00 92.44 92 LEU A O 1
ATOM 698 N N . GLN A 1 93 ? 10.786 5.145 0.465 1.00 92.12 93 GLN A N 1
ATOM 699 C CA . GLN A 1 93 ? 10.794 5.825 1.764 1.00 92.12 93 GLN A CA 1
ATOM 700 C C . GLN A 1 93 ? 11.069 4.875 2.940 1.00 92.12 93 GLN A C 1
ATOM 702 O O . GLN A 1 93 ? 11.502 5.325 3.998 1.00 92.12 93 GLN A O 1
ATOM 707 N N . GLN A 1 94 ? 10.794 3.579 2.763 1.00 92.81 94 GLN A N 1
ATOM 708 C CA . GLN A 1 94 ? 10.982 2.498 3.735 1.00 92.81 94 GLN A CA 1
ATOM 709 C C . GLN A 1 94 ? 11.342 1.190 2.999 1.00 92.81 94 GLN A C 1
ATOM 711 O O . GLN A 1 94 ? 11.422 1.157 1.773 1.00 92.81 94 GLN A O 1
ATOM 716 N N . SER A 1 95 ? 11.554 0.095 3.734 1.00 92.12 95 SER A N 1
ATOM 717 C CA . SER A 1 95 ? 11.706 -1.246 3.145 1.00 92.12 95 SER A CA 1
ATOM 718 C C . SER A 1 95 ? 10.376 -2.000 3.130 1.00 92.12 95 SER A C 1
ATOM 720 O O . SER A 1 95 ? 9.553 -1.815 4.022 1.00 92.12 95 SER A O 1
ATOM 722 N N . PHE A 1 96 ? 10.187 -2.863 2.132 1.00 96.56 96 PHE A N 1
ATOM 723 C CA . PHE A 1 96 ? 9.101 -3.842 2.128 1.00 96.56 96 PHE A CA 1
ATOM 724 C C . PHE A 1 96 ? 9.323 -4.890 3.227 1.00 96.56 96 PHE A C 1
ATOM 726 O O . PHE A 1 96 ? 10.427 -5.426 3.356 1.00 96.56 96 PHE A O 1
ATOM 733 N N . GLU A 1 97 ? 8.270 -5.225 3.973 1.00 97.75 97 GLU A N 1
ATOM 734 C CA . GLU A 1 97 ? 8.267 -6.331 4.934 1.00 97.75 97 GLU A CA 1
ATOM 735 C C . GLU A 1 97 ? 7.068 -7.250 4.667 1.00 97.75 97 GLU A C 1
ATOM 737 O O . GLU A 1 97 ? 5.918 -6.816 4.693 1.00 97.75 97 GLU A O 1
ATOM 742 N N . ALA A 1 98 ? 7.329 -8.540 4.431 1.00 97.19 98 ALA A N 1
ATOM 743 C CA . ALA A 1 98 ? 6.286 -9.535 4.152 1.00 97.19 98 ALA A CA 1
ATOM 744 C C . ALA A 1 98 ? 5.497 -9.977 5.401 1.00 97.19 98 ALA A C 1
ATOM 746 O O . ALA A 1 98 ? 4.422 -10.561 5.285 1.00 97.19 98 ALA A O 1
ATOM 747 N N . GLU A 1 99 ? 6.059 -9.740 6.588 1.00 97.44 99 GLU A N 1
ATOM 748 C CA . GLU A 1 99 ? 5.461 -10.047 7.890 1.00 97.44 99 GLU A CA 1
ATOM 749 C C . GLU A 1 99 ? 5.651 -8.844 8.821 1.00 97.44 99 GLU A C 1
ATOM 751 O O . GLU A 1 99 ? 6.401 -8.883 9.797 1.00 97.44 99 GLU A O 1
ATOM 756 N N . ALA A 1 100 ? 5.007 -7.736 8.468 1.00 98.12 100 ALA A N 1
ATOM 757 C CA . ALA A 1 100 ? 5.061 -6.496 9.222 1.00 98.12 100 ALA A CA 1
ATOM 758 C C . ALA A 1 100 ? 4.213 -6.574 10.501 1.00 98.12 100 ALA A C 1
ATOM 760 O O . ALA A 1 100 ? 3.232 -7.314 10.600 1.00 98.12 100 ALA A O 1
ATOM 761 N N . THR A 1 101 ? 4.544 -5.734 11.480 1.00 97.88 101 THR A N 1
ATOM 762 C CA . THR A 1 101 ? 3.615 -5.419 12.573 1.00 97.88 101 THR A CA 1
ATOM 763 C C . THR A 1 101 ? 2.750 -4.239 12.157 1.00 97.88 101 THR A C 1
ATOM 765 O O . THR A 1 101 ? 3.277 -3.193 11.784 1.00 97.88 101 THR A O 1
ATOM 768 N N . LEU A 1 102 ? 1.427 -4.389 12.240 1.00 97.94 102 LEU A N 1
ATOM 769 C CA . LEU A 1 102 ? 0.508 -3.288 11.969 1.00 97.94 102 LEU A CA 1
ATOM 770 C C . LEU A 1 102 ? 0.641 -2.207 13.059 1.00 97.94 102 LEU A C 1
ATOM 772 O O . LEU A 1 102 ? 0.543 -2.546 14.245 1.00 97.94 102 LEU A O 1
ATOM 776 N N . PRO A 1 103 ? 0.841 -0.926 12.702 1.00 98.12 103 PRO A N 1
ATOM 777 C CA . PRO A 1 103 ? 0.855 0.152 13.682 1.00 98.12 103 PRO A CA 1
ATOM 778 C C . PRO A 1 103 ? -0.462 0.235 14.470 1.00 98.12 103 PRO A C 1
ATOM 780 O O . PRO A 1 103 ? -1.532 -0.029 13.918 1.00 98.12 103 PRO A O 1
ATOM 783 N N . PRO A 1 104 ? -0.422 0.623 15.758 1.00 97.88 104 PRO A N 1
ATOM 784 C CA . PRO A 1 104 ? -1.613 0.669 16.610 1.00 97.88 104 PRO A CA 1
ATOM 785 C C . PRO A 1 104 ? -2.623 1.751 16.198 1.00 97.88 104 PRO A C 1
ATOM 787 O O . PRO A 1 104 ? -3.781 1.687 16.601 1.00 97.88 104 PRO A O 1
ATOM 790 N N . ASP A 1 105 ? -2.184 2.747 15.432 1.00 97.81 105 ASP A N 1
ATOM 791 C CA . ASP A 1 105 ? -2.994 3.819 14.855 1.00 97.81 105 ASP A CA 1
ATOM 792 C C . ASP A 1 105 ? -3.389 3.548 13.393 1.00 97.81 105 ASP A C 1
ATOM 794 O O . ASP A 1 105 ? -3.980 4.414 12.751 1.00 97.81 105 ASP A O 1
ATOM 798 N N . ALA A 1 106 ? -3.084 2.361 12.856 1.00 98.19 106 ALA A N 1
ATOM 799 C CA . ALA A 1 106 ? -3.533 1.974 11.529 1.00 98.19 106 ALA A CA 1
ATOM 800 C C . ALA A 1 106 ? -5.053 1.796 11.490 1.00 98.19 106 ALA A C 1
ATOM 802 O O . ALA A 1 106 ? -5.640 1.088 12.312 1.00 98.19 106 ALA A O 1
ATOM 803 N N . ALA A 1 107 ? -5.684 2.384 10.479 1.00 97.81 107 ALA A N 1
ATOM 804 C CA . ALA A 1 107 ? -7.105 2.256 10.214 1.00 97.81 107 ALA A CA 1
ATOM 805 C C . ALA A 1 107 ? -7.351 1.618 8.844 1.00 97.81 107 ALA A C 1
ATOM 807 O O . ALA A 1 107 ? -6.671 1.917 7.857 1.00 97.81 107 ALA A O 1
ATOM 808 N N . ALA A 1 108 ? -8.366 0.754 8.781 1.00 96.88 108 ALA A N 1
ATOM 809 C CA . ALA A 1 108 ? -8.868 0.232 7.522 1.00 96.88 108 ALA A CA 1
ATOM 810 C C . ALA A 1 108 ? -9.420 1.383 6.674 1.00 96.88 108 ALA A C 1
ATOM 812 O O . ALA A 1 108 ? -10.224 2.194 7.135 1.00 96.88 108 ALA A O 1
ATOM 813 N N . THR A 1 109 ? -9.019 1.427 5.410 1.00 96.31 109 THR A N 1
ATOM 814 C CA . THR A 1 109 ? -9.471 2.456 4.458 1.00 96.31 109 THR A CA 1
ATOM 815 C C . THR A 1 109 ? -10.833 2.133 3.829 1.00 96.31 109 THR A C 1
ATOM 817 O O . THR A 1 109 ? -11.484 3.007 3.243 1.00 96.31 109 THR A O 1
ATOM 820 N N . GLY A 1 110 ? -11.248 0.868 3.948 1.00 96.88 110 GLY A N 1
ATOM 821 C CA . GLY A 1 110 ? -12.397 0.273 3.270 1.00 96.88 110 GLY A CA 1
ATOM 822 C C . GLY A 1 110 ? -12.068 -0.323 1.899 1.00 96.88 110 GLY A C 1
ATOM 823 O O . GLY A 1 110 ? -12.936 -0.977 1.330 1.00 96.88 110 GLY A O 1
ATOM 824 N N . TYR A 1 111 ? -10.855 -0.117 1.361 1.00 97.75 111 TYR A N 1
ATOM 825 C CA . TYR A 1 111 ? -10.453 -0.745 0.101 1.00 97.75 111 TYR A CA 1
ATOM 826 C C . TYR A 1 111 ? -10.065 -2.205 0.297 1.00 97.75 111 TYR A C 1
ATOM 828 O O . TYR A 1 111 ? -9.258 -2.536 1.169 1.00 97.75 111 TYR A O 1
ATOM 836 N N . GLU A 1 112 ? -10.591 -3.056 -0.575 1.00 97.56 112 GLU A N 1
ATOM 837 C CA . GLU A 1 112 ? -10.371 -4.494 -0.559 1.00 97.56 112 GLU A CA 1
ATOM 838 C C . GLU A 1 112 ? -10.158 -5.050 -1.966 1.00 97.56 112 GLU A C 1
ATOM 840 O O . GLU A 1 112 ? -10.802 -4.623 -2.935 1.00 97.56 112 GLU A O 1
ATOM 845 N N . ARG A 1 113 ? -9.287 -6.054 -2.054 1.00 95.88 113 ARG A N 1
ATOM 846 C CA . ARG A 1 113 ? -9.005 -6.822 -3.266 1.00 95.88 113 ARG A CA 1
ATOM 847 C C . ARG A 1 113 ? -8.555 -8.227 -2.892 1.00 95.88 113 ARG A C 1
ATOM 849 O O . ARG A 1 113 ? -7.608 -8.380 -2.132 1.00 95.88 113 ARG A O 1
ATOM 856 N N . ASP A 1 114 ? -9.198 -9.247 -3.458 1.00 93.62 114 ASP A N 1
ATOM 857 C CA . ASP A 1 114 ? -8.782 -10.655 -3.341 1.00 93.62 114 ASP A CA 1
ATOM 858 C C . ASP A 1 114 ? -8.528 -11.132 -1.891 1.00 93.62 114 ASP A C 1
ATOM 860 O O . ASP A 1 114 ? -7.646 -11.947 -1.639 1.00 93.62 114 ASP A O 1
ATOM 864 N N . GLY A 1 115 ? -9.296 -10.620 -0.920 1.00 95.50 115 GLY A N 1
ATOM 865 C CA . GLY A 1 115 ? -9.125 -10.944 0.504 1.00 95.50 115 GLY A CA 1
ATOM 866 C C . GLY A 1 115 ? -8.038 -10.139 1.227 1.00 95.50 115 GLY A C 1
ATOM 867 O O . GLY A 1 115 ? -7.823 -10.359 2.416 1.00 95.50 115 GLY A O 1
ATOM 868 N N . MET A 1 116 ? -7.392 -9.191 0.546 1.00 97.88 116 MET A N 1
ATOM 869 C CA . MET A 1 116 ? -6.486 -8.202 1.127 1.00 97.88 116 MET A CA 1
ATOM 870 C C . MET A 1 116 ? -7.233 -6.891 1.372 1.00 97.88 116 MET A C 1
ATOM 872 O O . MET A 1 116 ? -7.898 -6.380 0.471 1.00 97.88 116 MET A O 1
ATOM 876 N N . ALA A 1 117 ? -7.083 -6.319 2.562 1.00 98.19 117 ALA A N 1
ATOM 877 C CA . ALA A 1 117 ? -7.599 -5.003 2.919 1.00 98.19 117 ALA A CA 1
ATOM 878 C C . ALA A 1 117 ? -6.456 -3.986 3.010 1.00 98.19 117 ALA A C 1
ATOM 880 O O . ALA A 1 117 ? -5.396 -4.292 3.560 1.00 98.19 117 ALA A O 1
ATOM 881 N N . LEU A 1 118 ? -6.679 -2.769 2.513 1.00 98.25 118 LEU A N 1
ATOM 882 C CA . LEU A 1 118 ? -5.722 -1.671 2.626 1.00 98.25 118 LEU A CA 1
ATOM 883 C C . LEU A 1 118 ? -5.930 -0.890 3.925 1.00 98.25 118 LEU A C 1
ATOM 885 O O . LEU A 1 118 ? -7.030 -0.412 4.225 1.00 98.25 118 LEU A O 1
ATOM 889 N N . TRP A 1 119 ? -4.840 -0.711 4.657 1.00 98.56 119 TRP A N 1
ATOM 890 C CA . TRP A 1 119 ? -4.767 0.030 5.906 1.00 98.56 119 TRP A CA 1
ATOM 891 C C . TRP A 1 119 ? -3.705 1.121 5.807 1.00 98.56 119 TRP A C 1
ATOM 893 O O . TRP A 1 119 ? -2.678 0.957 5.144 1.00 98.56 119 TRP A O 1
ATOM 903 N N . LEU A 1 120 ? -3.952 2.236 6.487 1.00 98.12 120 LEU A N 1
ATOM 904 C CA . LEU A 1 120 ? -3.023 3.359 6.596 1.00 98.12 120 LEU A CA 1
ATOM 905 C C . LEU A 1 120 ? -2.926 3.774 8.060 1.00 98.12 120 LEU A C 1
ATOM 907 O O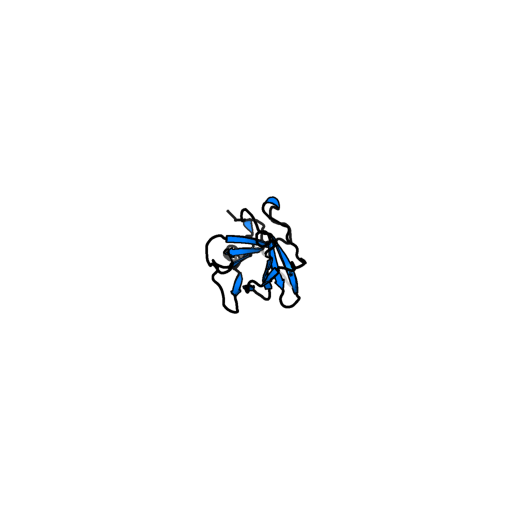 . LEU A 1 120 ? -3.944 3.805 8.748 1.00 98.12 120 LEU A O 1
ATOM 911 N N . ALA A 1 121 ? -1.721 4.089 8.524 1.00 97.62 121 ALA A N 1
ATOM 912 C CA . ALA A 1 121 ? -1.496 4.619 9.862 1.00 97.62 121 ALA A CA 1
ATOM 913 C C . ALA A 1 121 ? -1.244 6.119 9.795 1.00 97.62 121 ALA A C 1
ATOM 915 O O . ALA A 1 121 ? -0.412 6.574 9.014 1.00 97.62 121 ALA A O 1
ATOM 916 N N . ASP A 1 122 ? -1.940 6.898 10.619 1.00 94.25 122 ASP A N 1
ATOM 917 C CA . ASP A 1 122 ? -1.803 8.359 10.619 1.00 94.25 122 ASP A CA 1
ATOM 918 C C . ASP A 1 122 ? -0.352 8.798 10.890 1.00 94.25 122 ASP A C 1
ATOM 920 O O . ASP A 1 122 ? 0.119 9.797 10.342 1.00 94.25 122 ASP A O 1
ATOM 924 N N . SER A 1 123 ? 0.386 8.025 11.690 1.00 94.62 123 SER A N 1
ATOM 925 C CA . SER A 1 123 ? 1.798 8.261 12.002 1.00 94.62 123 SER A CA 1
ATOM 926 C C . SER A 1 123 ? 2.760 8.103 10.816 1.00 94.62 123 SER A C 1
ATOM 928 O O . SER A 1 123 ? 3.878 8.639 10.865 1.00 94.62 123 SER A O 1
ATOM 930 N N . ASP A 1 124 ? 2.383 7.396 9.745 1.00 94.81 124 ASP A N 1
ATOM 931 C CA . ASP A 1 124 ? 3.271 7.170 8.601 1.00 94.81 124 ASP A CA 1
ATOM 932 C C . ASP A 1 124 ? 2.598 6.986 7.232 1.00 94.81 124 ASP A C 1
ATOM 934 O O . ASP A 1 124 ? 3.264 6.560 6.288 1.00 94.81 124 ASP A O 1
ATOM 938 N N . ALA A 1 125 ? 1.346 7.416 7.063 1.00 88.19 125 ALA A N 1
ATOM 939 C CA . ALA A 1 125 ? 0.598 7.303 5.807 1.00 88.19 125 ALA A CA 1
ATOM 940 C C . ALA A 1 125 ? 1.297 7.966 4.598 1.00 88.19 125 ALA A C 1
ATOM 942 O O . ALA A 1 125 ? 1.032 7.641 3.438 1.00 88.19 125 ALA A O 1
ATOM 943 N N . GLU A 1 126 ? 2.216 8.898 4.863 1.00 90.75 126 GLU A N 1
ATOM 944 C CA . GLU A 1 126 ? 3.104 9.533 3.882 1.00 90.75 126 GLU A CA 1
ATOM 945 C C . GLU A 1 126 ? 4.223 8.623 3.354 1.00 90.75 126 GLU A C 1
ATOM 947 O O . GLU A 1 126 ? 4.891 8.999 2.391 1.00 90.75 126 GLU A O 1
ATOM 952 N N . ARG A 1 127 ? 4.466 7.469 3.981 1.00 95.94 127 ARG A N 1
ATOM 953 C CA . ARG A 1 127 ? 5.645 6.612 3.773 1.00 95.94 127 ARG A CA 1
ATOM 954 C C . ARG A 1 127 ? 5.309 5.142 3.555 1.00 95.94 127 ARG A C 1
ATOM 956 O O . ARG A 1 127 ? 6.054 4.485 2.834 1.00 95.94 127 ARG A O 1
ATOM 963 N N . THR A 1 128 ? 4.223 4.643 4.138 1.00 97.94 128 THR A N 1
ATOM 964 C CA . THR A 1 128 ? 3.893 3.212 4.125 1.00 97.94 128 THR A CA 1
ATOM 965 C C . THR A 1 128 ? 2.398 3.000 3.912 1.00 97.94 128 THR A C 1
ATOM 967 O O . THR A 1 128 ? 1.571 3.744 4.439 1.00 97.94 128 THR A O 1
ATOM 970 N N . ALA A 1 129 ? 2.057 1.967 3.150 1.00 98.31 129 ALA A N 1
ATOM 971 C CA . ALA A 1 129 ? 0.728 1.373 3.120 1.00 98.31 129 ALA A CA 1
ATOM 972 C C . ALA A 1 129 ? 0.798 -0.049 3.682 1.00 98.31 129 ALA A C 1
ATOM 974 O O . ALA A 1 129 ? 1.805 -0.734 3.510 1.00 98.31 129 ALA A O 1
ATOM 975 N N . TYR A 1 130 ? -0.265 -0.503 4.339 1.00 98.69 130 TYR A N 1
ATOM 976 C CA . TYR A 1 130 ? -0.320 -1.840 4.923 1.00 98.69 130 TYR A CA 1
ATOM 977 C C . TYR A 1 130 ? -1.391 -2.669 4.236 1.00 98.69 130 TYR A C 1
ATOM 979 O O . TYR A 1 130 ? -2.538 -2.238 4.112 1.00 98.69 130 TYR A O 1
ATOM 987 N N . LEU A 1 131 ? -1.020 -3.868 3.798 1.00 98.50 131 LEU A N 1
ATOM 988 C CA . LEU A 1 131 ? -1.949 -4.820 3.205 1.00 98.50 131 LEU A CA 1
ATOM 989 C C . LEU A 1 131 ? -2.171 -5.955 4.189 1.00 98.50 131 LEU A C 1
ATOM 991 O O . LEU A 1 131 ? -1.239 -6.676 4.539 1.00 98.50 131 LEU A O 1
ATOM 995 N N . VAL A 1 132 ? -3.414 -6.093 4.639 1.00 98.69 132 VAL A N 1
ATOM 996 C CA . VAL A 1 132 ? -3.815 -7.076 5.644 1.00 98.69 132 VAL A CA 1
ATOM 997 C C . VAL A 1 132 ? -4.608 -8.179 4.962 1.00 98.69 132 VAL A C 1
ATOM 999 O O . VAL A 1 132 ? -5.680 -7.924 4.417 1.00 98.69 132 VAL A O 1
ATOM 1002 N N . ASP A 1 133 ? -4.101 -9.405 5.009 1.00 98.38 133 ASP A N 1
ATOM 1003 C CA . ASP A 1 133 ? -4.864 -10.589 4.626 1.00 98.38 133 ASP A CA 1
ATOM 1004 C C .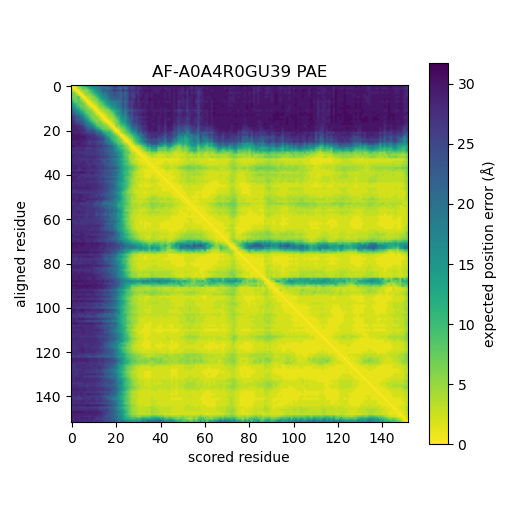 ASP A 1 133 ? -5.993 -10.791 5.646 1.00 98.38 133 ASP A C 1
ATOM 1006 O O . ASP A 1 133 ? -5.751 -11.045 6.828 1.00 98.38 133 ASP A O 1
ATOM 1010 N N . VAL A 1 134 ? -7.241 -10.651 5.203 1.00 96.56 134 VAL A N 1
ATOM 1011 C CA . VAL A 1 134 ? -8.421 -10.640 6.082 1.00 96.56 134 VAL A CA 1
ATOM 1012 C C . VAL A 1 134 ? -8.660 -12.004 6.735 1.00 96.56 134 VAL A C 1
ATOM 1014 O O . VAL A 1 134 ? -9.199 -12.076 7.840 1.00 96.56 134 VAL A O 1
ATOM 1017 N N . ALA A 1 135 ? -8.260 -13.097 6.083 1.00 97.56 135 ALA A N 1
ATOM 1018 C CA . ALA A 1 135 ? -8.501 -14.447 6.583 1.00 97.56 135 ALA A CA 1
ATOM 1019 C C .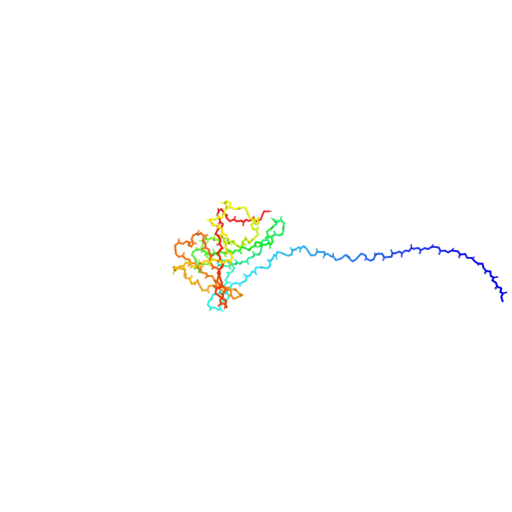 ALA A 1 135 ? -7.492 -14.863 7.663 1.00 97.56 135 ALA A C 1
ATOM 1021 O O . ALA A 1 135 ? -7.852 -15.541 8.626 1.00 97.56 135 ALA A O 1
ATOM 1022 N N . SER A 1 136 ? -6.227 -14.483 7.496 1.00 97.81 136 SER A N 1
ATOM 1023 C CA . SER A 1 136 ? -5.114 -14.903 8.352 1.00 97.81 136 SER A CA 1
ATOM 1024 C C . SER A 1 136 ? -4.618 -13.816 9.303 1.00 97.81 136 SER A C 1
ATOM 1026 O O . SER A 1 136 ? -3.942 -14.135 10.280 1.00 97.81 136 SER A O 1
ATOM 1028 N N . GLY A 1 137 ? -4.929 -12.548 9.028 1.00 97.56 137 GLY A N 1
ATOM 1029 C CA . GLY A 1 137 ? -4.407 -11.391 9.754 1.00 97.56 137 GLY A CA 1
ATOM 1030 C C . GLY A 1 137 ? -2.938 -11.080 9.457 1.00 97.56 137 GLY A C 1
ATOM 1031 O O . GLY A 1 137 ? -2.349 -10.260 10.158 1.00 97.56 137 GLY A O 1
ATOM 1032 N N . LYS A 1 138 ? -2.324 -11.730 8.459 1.00 98.38 138 LYS A N 1
ATOM 1033 C CA . LYS A 1 138 ? -0.957 -11.410 8.027 1.00 98.38 138 LYS A CA 1
ATOM 1034 C C . LYS A 1 138 ? -0.904 -10.013 7.427 1.00 98.38 138 LYS A C 1
ATOM 1036 O O . LYS A 1 138 ? -1.827 -9.607 6.727 1.00 98.38 138 LYS A O 1
ATOM 1041 N N . VAL A 1 139 ? 0.193 -9.308 7.679 1.00 98.75 139 VAL A N 1
ATOM 1042 C CA . VAL A 1 139 ? 0.362 -7.913 7.272 1.00 98.75 139 VAL A CA 1
ATOM 1043 C C . VAL A 1 139 ? 1.631 -7.779 6.454 1.00 98.75 139 VAL A C 1
ATOM 1045 O O . VAL A 1 139 ? 2.703 -8.187 6.896 1.00 98.75 139 VAL A O 1
ATOM 1048 N N . GLU A 1 140 ? 1.508 -7.172 5.284 1.00 98.62 140 GLU A N 1
ATOM 1049 C CA . GLU A 1 140 ? 2.642 -6.691 4.506 1.00 98.62 140 GLU A CA 1
ATOM 1050 C C . GLU A 1 140 ? 2.760 -5.168 4.655 1.00 98.62 140 GLU A C 1
ATOM 1052 O O . GLU A 1 140 ? 1.743 -4.469 4.646 1.00 98.62 140 GLU A O 1
ATOM 1057 N N . SER A 1 141 ? 3.983 -4.643 4.748 1.00 98.38 141 SER A N 1
ATOM 1058 C CA . SER A 1 141 ? 4.257 -3.204 4.642 1.00 98.38 141 SER A CA 1
ATOM 1059 C C . SER A 1 141 ? 4.789 -2.877 3.250 1.00 98.38 141 SER A C 1
ATOM 1061 O O . SER A 1 141 ? 5.760 -3.461 2.772 1.00 98.38 141 SER A O 1
ATOM 1063 N N . TRP A 1 142 ? 4.115 -1.963 2.566 1.00 98.44 142 TRP A N 1
ATOM 1064 C CA . TRP A 1 142 ? 4.436 -1.548 1.208 1.00 98.44 142 TRP A CA 1
ATOM 1065 C C . TRP A 1 142 ? 4.982 -0.119 1.269 1.00 98.44 142 TRP A C 1
ATOM 1067 O O . TRP A 1 142 ? 4.210 0.814 1.524 1.00 98.44 142 TRP A O 1
ATOM 1077 N N . PRO A 1 143 ? 6.299 0.092 1.094 1.00 97.94 143 PRO A N 1
ATOM 1078 C CA . PRO A 1 143 ? 6.879 1.427 1.105 1.00 97.94 143 PRO A CA 1
ATOM 1079 C C . PRO A 1 143 ? 6.366 2.279 -0.052 1.00 97.94 143 PRO A C 1
ATOM 1081 O O . PRO A 1 143 ? 6.151 1.796 -1.165 1.00 97.94 143 PRO A O 1
ATOM 1084 N N . ARG A 1 144 ? 6.220 3.576 0.205 1.00 97.31 144 ARG A N 1
ATOM 1085 C CA . ARG A 1 144 ? 5.948 4.580 -0.820 1.00 97.31 144 ARG A CA 1
ATOM 1086 C C . ARG A 1 144 ? 7.209 4.849 -1.644 1.00 97.31 144 ARG A C 1
ATOM 1088 O O . ARG A 1 144 ? 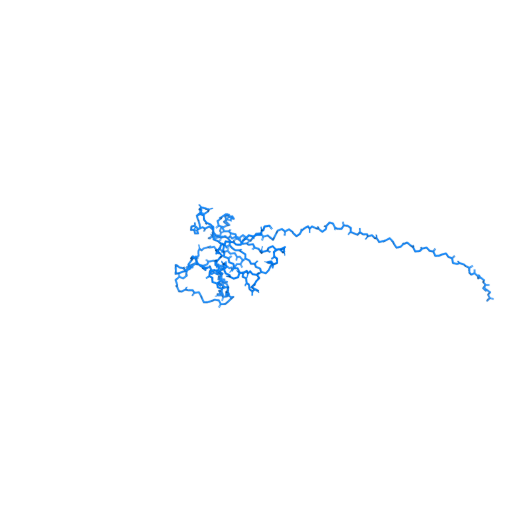8.290 5.025 -1.076 1.00 97.31 144 ARG A O 1
ATOM 1095 N N . ALA A 1 145 ? 7.042 4.950 -2.957 1.00 95.75 145 ALA A N 1
ATOM 1096 C CA . ALA A 1 145 ? 8.043 5.473 -3.877 1.00 95.75 145 ALA A CA 1
ATOM 1097 C C . ALA A 1 145 ? 7.938 7.006 -3.996 1.00 95.75 145 ALA A C 1
ATOM 1099 O O . ALA A 1 145 ? 6.843 7.562 -4.140 1.00 95.75 145 ALA A O 1
ATOM 1100 N N . ASP A 1 146 ? 9.075 7.694 -3.919 1.00 93.19 146 ASP A N 1
ATOM 1101 C CA . ASP A 1 146 ? 9.197 9.130 -4.178 1.00 93.19 146 ASP A CA 1
ATOM 1102 C C . ASP A 1 146 ? 10.606 9.450 -4.735 1.00 93.19 146 ASP A C 1
ATOM 1104 O O . ASP A 1 146 ? 11.581 9.395 -3.977 1.00 93.19 146 ASP A O 1
ATOM 1108 N N . PRO A 1 147 ? 10.752 9.760 -6.041 1.00 92.38 147 PRO A N 1
ATOM 1109 C CA . PRO A 1 147 ? 9.691 9.849 -7.053 1.00 92.38 147 PRO A CA 1
ATOM 1110 C C . PRO A 1 147 ? 9.052 8.478 -7.373 1.00 92.38 147 PRO A C 1
ATOM 1112 O O . PRO A 1 147 ? 9.650 7.446 -7.065 1.00 92.38 147 PRO A O 1
ATOM 1115 N N . PRO A 1 148 ? 7.852 8.440 -7.990 1.00 92.31 148 PRO A N 1
ATOM 1116 C CA . PRO A 1 148 ? 7.250 7.185 -8.438 1.00 92.31 148 PRO A CA 1
ATOM 1117 C C . PRO A 1 148 ? 8.103 6.517 -9.523 1.00 92.31 148 PRO A C 1
ATOM 1119 O O . PRO A 1 148 ? 8.732 7.193 -10.342 1.00 92.31 148 PRO A O 1
ATOM 1122 N N . PHE A 1 149 ? 8.090 5.187 -9.551 1.00 92.12 149 PHE A N 1
ATOM 1123 C CA . PHE A 1 149 ? 8.694 4.409 -10.624 1.00 92.12 149 PHE A CA 1
ATOM 1124 C C . PHE A 1 149 ? 7.771 4.395 -11.842 1.00 92.12 149 PHE A C 1
ATOM 1126 O O . PHE A 1 149 ? 6.583 4.088 -11.741 1.00 92.12 149 PHE A O 1
ATOM 1133 N N . GLY A 1 150 ? 8.352 4.691 -13.002 1.00 85.31 150 GLY A N 1
ATOM 1134 C CA . GLY A 1 150 ? 7.754 4.493 -14.316 1.00 85.31 150 GLY A CA 1
ATOM 1135 C C . GLY A 1 150 ? 8.702 3.685 -15.198 1.00 85.31 150 GLY A C 1
ATOM 1136 O O . GLY A 1 150 ? 9.914 3.689 -14.975 1.00 85.31 150 GLY A O 1
ATOM 1137 N N . CYS A 1 151 ? 8.144 2.969 -16.170 1.00 74.00 151 CYS A N 1
ATOM 1138 C CA . CYS A 1 151 ? 8.911 2.385 -17.267 1.00 74.00 151 CYS A CA 1
ATOM 1139 C C . CYS A 1 151 ? 8.845 3.352 -18.460 1.00 74.00 151 CYS A C 1
ATOM 1141 O O . CYS A 1 151 ? 7.746 3.767 -18.831 1.00 74.00 151 CYS A O 1
ATOM 1143 N N . ASP A 1 152 ? 10.006 3.696 -19.022 1.00 62.72 152 ASP A N 1
ATOM 1144 C CA . ASP A 1 152 ? 10.164 4.534 -20.224 1.00 62.72 152 ASP A CA 1
ATOM 1145 C C . ASP A 1 152 ? 10.383 3.686 -21.490 1.00 62.72 152 ASP A C 1
ATOM 1147 O O . ASP A 1 152 ? 11.054 2.628 -21.393 1.00 62.72 152 ASP A O 1
#

Organism: NCBI:txid2053011

Nearest PDB structures (foldseek):
  6y2s-assembly1_A  TM=3.355E-01  e=1.234E+00  Escherichia coli K-12
  7jt9-assembly1_A  TM=3.043E-01  e=6.679E+00  Homo sapiens

pLDDT: mean 84.39, std 18.69, range [34.81, 98.75]